Protein AF-0000000079024978 (afdb_homodimer)

Solvent-accessible surface area (backbone atoms only — not comparable to full-atom values): 9622 Å² total; per-residue (Å²): 103,53,47,74,38,75,37,77,70,65,74,47,75,58,95,55,33,37,25,36,59,29,33,30,32,40,51,96,88,35,83,40,75,53,36,60,72,37,74,43,50,30,28,53,68,85,37,69,30,38,32,28,37,68,45,37,36,32,35,66,87,75,73,40,40,36,38,31,32,40,53,44,77,53,68,46,84,59,79,75,61,81,71,68,57,80,115,100,56,45,74,40,74,37,80,70,64,75,46,76,58,95,54,34,38,27,36,57,27,33,30,32,42,50,96,90,35,84,41,75,53,36,60,71,38,74,43,51,30,28,54,68,85,37,70,30,39,33,27,37,68,45,37,37,31,36,65,86,73,72,40,42,37,38,31,30,40,53,43,75,52,68,43,81,58,77,68,78,66,76,77,64,74,122

InterPro domains:
  IPR043151 Bromo adjacent homology (BAH) domain superfamily [G3DSA:2.30.30.490] (9-87)

Radius of gyration: 18.43 Å; Cα contacts (8 Å, |Δi|>4): 394; chains: 2; bounding box: 44×55×57 Å

Organism: Lymnaea stagnalis (NCBI:txid6523)

pLDDT: mean 80.96, std 20.96, range [23.69, 98.06]

Nearest PDB structures (foldseek):
  6if4-assembly1_A  TM=6.376E-01  e=5.238E+00  Trypanosoma brucei brucei TREU927
  7pe3-assembly1_A  TM=2.553E-01  e=1.379E+00  Caenorhabditis elegans
  2cku-assembly1_A  TM=4.179E-01  e=6.148E+00  Homo sapiens
  6if4-assembly1_A  TM=6.372E-01  e=4.424E+00  Trypanosoma brucei brucei TREU927
  2cku-assembly1_A  TM=5.172E-01  e=7.554E+00  Homo sapiens

Structure (mmCIF, N/CA/C/O backbone):
data_AF-0000000079024978-model_v1
#
loop_
_entity.id
_entity.type
_entity.pdbx_description
1 polymer 'Uncharacterized protein'
#
loop_
_atom_site.group_PDB
_atom_site.id
_atom_site.type_symbol
_atom_site.label_atom_id
_atom_site.label_alt_id
_atom_site.label_comp_id
_atom_site.label_asym_id
_atom_site.label_entity_id
_atom_site.label_seq_id
_atom_site.pdbx_PDB_ins_code
_atom_site.Cartn_x
_atom_site.Cartn_y
_atom_site.Cartn_z
_atom_site.occupancy
_atom_site.B_iso_or_equiv
_atom_site.auth_seq_id
_atom_site.auth_comp_id
_atom_site.auth_asym_id
_atom_site.auth_atom_id
_atom_site.pdbx_PDB_model_num
ATOM 1 N N . MET A 1 1 ? -0.586 21.859 -5.547 1 41.94 1 MET A N 1
ATOM 2 C CA . MET A 1 1 ? 0.205 21.016 -4.66 1 41.94 1 MET A CA 1
ATOM 3 C C . MET A 1 1 ? -0.531 19.719 -4.344 1 41.94 1 MET A C 1
ATOM 5 O O . MET A 1 1 ? -1.72 19.734 -4.02 1 41.94 1 MET A O 1
ATOM 9 N N . SER A 1 2 ? -0.032 18.625 -4.98 1 50.03 2 SER A N 1
ATOM 10 C CA . SER A 1 2 ? -0.801 17.391 -4.789 1 50.03 2 SER A CA 1
ATOM 11 C C . SER A 1 2 ? -0.818 16.969 -3.322 1 50.03 2 SER A C 1
ATOM 13 O O . SER A 1 2 ? 0.237 16.781 -2.713 1 50.03 2 SER A O 1
ATOM 15 N N . PHE A 1 3 ? -1.618 17.703 -2.523 1 58.41 3 PHE A N 1
ATOM 16 C CA . PHE A 1 3 ? -1.723 17.578 -1.075 1 58.41 3 PHE A CA 1
ATOM 17 C C . PHE A 1 3 ? -2.35 16.234 -0.701 1 58.41 3 PHE A C 1
ATOM 19 O O . PHE A 1 3 ? -3.369 15.844 -1.271 1 58.41 3 PHE A O 1
ATOM 26 N N . PHE A 1 4 ? -1.487 15.289 -0.384 1 69 4 PHE A N 1
ATOM 27 C CA . PHE A 1 4 ? -2.053 14.125 0.29 1 69 4 PHE A CA 1
ATOM 28 C C . PHE A 1 4 ? -2.113 14.352 1.796 1 69 4 PHE A C 1
ATOM 30 O O . PHE A 1 4 ? -1.13 14.773 2.406 1 69 4 PHE A O 1
ATOM 37 N N . GLN A 1 5 ? -3.305 14.516 2.281 1 78.44 5 GLN A N 1
ATOM 38 C CA . GLN A 1 5 ? -3.459 14.68 3.723 1 78.44 5 GLN A CA 1
ATOM 39 C C . GLN A 1 5 ? -4.449 13.664 4.289 1 78.44 5 GLN A C 1
ATOM 41 O O . GLN A 1 5 ? -5.426 13.312 3.629 1 78.44 5 GLN A O 1
ATOM 46 N N . LEU A 1 6 ? -4.113 13.094 5.477 1 87.38 6 LEU A N 1
ATOM 47 C CA . LEU A 1 6 ? -5.105 12.289 6.18 1 87.38 6 LEU A CA 1
ATOM 48 C C . LEU A 1 6 ? -6.352 13.117 6.496 1 87.38 6 LEU A C 1
ATOM 50 O O . LEU A 1 6 ? -6.246 14.289 6.859 1 87.38 6 LEU A O 1
ATOM 54 N N . GLU A 1 7 ? -7.418 12.359 6.23 1 85.81 7 GLU A N 1
ATOM 55 C CA . GLU A 1 7 ? -8.664 13.117 6.324 1 85.81 7 GLU A CA 1
ATOM 56 C C . GLU A 1 7 ? -9.266 13.031 7.723 1 85.81 7 GLU A C 1
ATOM 58 O O . GLU A 1 7 ? -9.43 11.938 8.266 1 85.81 7 GLU A O 1
ATOM 63 N N . GLY A 1 8 ? -9.539 14.281 8.258 1 86.44 8 GLY A N 1
ATOM 64 C CA . GLY A 1 8 ? -10.273 14.359 9.508 1 86.44 8 GLY A CA 1
ATOM 65 C C . GLY A 1 8 ? -9.445 13.977 10.711 1 86.44 8 GLY A C 1
ATOM 66 O O . GLY A 1 8 ? -8.211 13.961 10.648 1 86.44 8 GLY A O 1
ATOM 67 N N . ALA A 1 9 ? -10.188 13.859 11.906 1 88.56 9 ALA A N 1
ATOM 68 C CA . ALA A 1 9 ? -9.547 13.414 13.141 1 88.56 9 ALA A CA 1
ATOM 69 C C . ALA A 1 9 ? -9.25 11.922 13.094 1 88.56 9 ALA A C 1
ATOM 71 O O . ALA A 1 9 ? -9.961 11.156 12.438 1 88.56 9 ALA A O 1
ATOM 72 N N . PRO A 1 10 ? -8.203 11.594 13.797 1 91.75 10 PRO A N 1
ATOM 73 C CA . PRO A 1 10 ? -7.953 10.156 13.898 1 91.75 10 PRO A CA 1
ATOM 74 C C . PRO A 1 10 ? -9.117 9.391 14.531 1 91.75 10 PRO A C 1
ATOM 76 O O . PRO A 1 10 ? -9.773 9.906 15.438 1 91.75 10 PRO A O 1
ATOM 79 N N . CYS A 1 11 ? -9.328 8.242 13.984 1 93.81 11 CYS A N 1
ATOM 80 C CA . CYS A 1 11 ? -10.414 7.422 14.508 1 93.81 11 CYS A CA 1
ATOM 81 C C . CYS A 1 11 ? -9.93 6.555 15.664 1 93.81 11 CYS A C 1
ATOM 83 O O . CYS A 1 11 ? -10.727 6.16 16.516 1 93.81 11 CYS A O 1
ATOM 85 N N . LEU A 1 12 ? -8.812 6.113 15.648 1 89.75 12 LEU A N 1
ATOM 86 C CA . LEU A 1 12 ? -8.18 5.293 16.672 1 89.75 12 LEU A CA 1
ATOM 87 C C . LEU A 1 12 ? -6.734 5.711 16.891 1 89.75 12 LEU A C 1
ATOM 89 O O . LEU A 1 12 ? -6.055 6.117 15.945 1 89.75 12 LEU A O 1
ATOM 93 N N . GLN A 1 13 ? -6.289 5.742 18.234 1 91.56 13 GLN A N 1
ATOM 94 C CA . GLN A 1 13 ? -4.895 6.012 18.562 1 91.56 13 GLN A CA 1
ATOM 95 C C . GLN A 1 13 ? -4.316 4.902 19.438 1 91.56 13 GLN A C 1
ATOM 97 O O . GLN A 1 13 ? -4.973 4.426 20.359 1 91.56 13 GLN A O 1
ATOM 102 N N . HIS A 1 14 ? -3.184 4.434 19.031 1 93.75 14 HIS A N 1
ATOM 103 C CA . HIS A 1 14 ? -2.416 3.484 19.828 1 93.75 14 HIS A CA 1
ATOM 104 C C . HIS A 1 14 ? -0.967 3.938 19.984 1 93.75 14 HIS A C 1
ATOM 106 O O . HIS A 1 14 ? -0.159 3.758 19.062 1 93.75 14 HIS A O 1
ATOM 112 N N . ILE A 1 15 ? -0.705 4.523 21.203 1 92.69 15 ILE A N 1
ATOM 113 C CA . ILE A 1 15 ? 0.619 5.055 21.516 1 92.69 15 ILE A CA 1
ATOM 114 C C . ILE A 1 15 ? 0.953 6.191 20.547 1 92.69 15 ILE A C 1
ATOM 116 O O . ILE A 1 15 ? 0.351 7.266 20.609 1 92.69 15 ILE A O 1
ATOM 120 N N . ASN A 1 16 ? 1.889 5.766 19.594 1 95.81 16 ASN A N 1
ATOM 121 C CA . ASN A 1 16 ? 2.344 6.816 18.688 1 95.81 16 ASN A CA 1
ATOM 122 C C . ASN A 1 16 ? 1.684 6.699 17.312 1 95.81 16 ASN A C 1
ATOM 124 O O . ASN A 1 16 ? 1.992 7.469 16.406 1 95.81 16 ASN A O 1
ATOM 128 N N . TYR A 1 17 ? 0.756 5.832 17.25 1 96.25 17 TYR A N 1
ATOM 129 C CA . TYR A 1 17 ? 0.118 5.602 15.953 1 96.25 17 TYR A CA 1
ATOM 130 C C . TYR A 1 17 ? -1.292 6.184 15.93 1 96.25 17 TYR A C 1
ATOM 132 O O . TYR A 1 17 ? -2.109 5.879 16.797 1 96.25 17 TYR A O 1
ATOM 140 N N . MET A 1 18 ? -1.552 7.055 14.875 1 96.81 18 MET A N 1
ATOM 141 C CA . MET A 1 18 ? -2.873 7.629 14.633 1 96.81 18 MET A CA 1
ATOM 142 C C . MET A 1 18 ? -3.521 7.008 13.398 1 96.81 18 MET A C 1
ATOM 144 O O . MET A 1 18 ? -2.945 7.027 12.312 1 96.81 18 MET A O 1
ATOM 148 N N . PHE A 1 19 ? -4.766 6.492 13.586 1 97.38 19 PHE A N 1
ATOM 149 C CA . PHE A 1 19 ? -5.441 5.797 12.5 1 97.38 19 PHE A CA 1
ATOM 150 C C . PHE A 1 19 ? -6.562 6.652 11.922 1 97.38 19 PHE A C 1
ATOM 152 O O . PHE A 1 19 ? -7.293 7.309 12.664 1 97.38 19 PHE A O 1
ATOM 159 N N . TYR A 1 20 ? -6.625 6.648 10.625 1 96.5 20 TYR A N 1
ATOM 160 C CA . TYR A 1 20 ? -7.562 7.516 9.914 1 96.5 20 TYR A CA 1
ATOM 161 C C . TYR A 1 20 ? -8.461 6.703 8.992 1 96.5 20 TYR A C 1
ATOM 163 O O . TYR A 1 20 ? -8.133 5.57 8.633 1 96.5 20 TYR A O 1
ATOM 171 N N . LYS A 1 21 ? -9.539 7.352 8.586 1 96.06 21 LYS A N 1
ATOM 172 C CA . LYS A 1 21 ? -10.523 6.637 7.777 1 96.06 21 LYS A CA 1
ATOM 173 C C . LYS A 1 21 ? -10.344 6.953 6.297 1 96.06 21 LYS A C 1
ATOM 175 O O . LYS A 1 21 ? -10.891 6.258 5.438 1 96.06 21 LYS A O 1
ATOM 180 N N . ALA A 1 22 ? -9.562 8 6.008 1 95.12 22 ALA A N 1
ATOM 181 C CA . ALA A 1 22 ? -9.43 8.406 4.609 1 95.12 22 ALA A CA 1
ATOM 182 C C . ALA A 1 22 ? -8.266 9.383 4.43 1 95.12 22 ALA A C 1
ATOM 184 O O . ALA A 1 22 ? -7.715 9.883 5.406 1 95.12 22 ALA A O 1
ATOM 185 N N . PHE A 1 23 ? -7.812 9.492 3.211 1 89.44 23 PHE A N 1
ATOM 186 C CA . PHE A 1 23 ? -6.875 10.57 2.914 1 89.44 23 PHE A CA 1
ATOM 187 C C . PHE A 1 23 ? -7.375 11.422 1.749 1 89.44 23 PHE A C 1
ATOM 189 O O . PHE A 1 23 ? -8.055 10.914 0.856 1 89.44 23 PHE A O 1
ATOM 196 N N . LYS A 1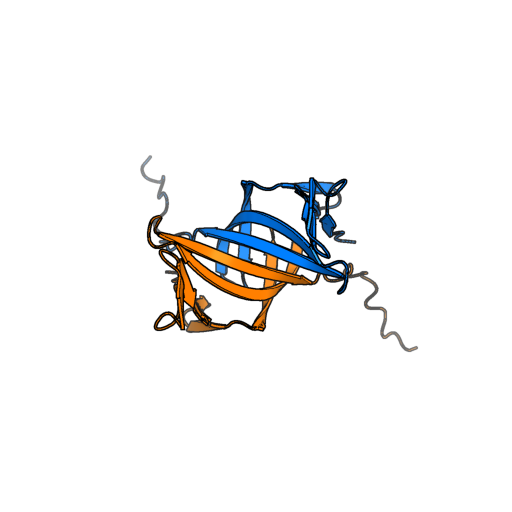 24 ? -7.074 12.617 1.906 1 87.69 24 LYS A N 1
ATOM 197 C CA . LYS A 1 24 ? -7.422 13.609 0.899 1 87.69 24 LYS A CA 1
ATOM 198 C C . LYS A 1 24 ? -6.27 13.836 -0.076 1 87.69 24 LYS A C 1
ATOM 200 O O . LYS A 1 24 ? -5.109 13.883 0.33 1 87.69 24 LYS A O 1
ATOM 205 N N . TYR A 1 25 ? -6.617 13.859 -1.334 1 82.38 25 TYR A N 1
ATOM 206 C CA . TYR A 1 25 ? -5.598 14.148 -2.336 1 82.38 25 TYR A CA 1
ATOM 207 C C . TYR A 1 25 ? -6.148 15.062 -3.424 1 82.38 25 TYR A C 1
ATOM 209 O O . TYR A 1 25 ? -7.367 15.195 -3.576 1 82.38 25 TYR A O 1
ATOM 217 N N . LYS A 1 26 ? -5.234 15.703 -4.047 1 78.62 26 LYS A N 1
ATOM 218 C CA . LYS A 1 26 ? -5.637 16.578 -5.141 1 78.62 26 LYS A CA 1
ATOM 219 C C . LYS A 1 26 ? -5.461 15.891 -6.492 1 78.62 26 LYS A C 1
ATOM 221 O O . LYS A 1 26 ? -4.406 15.32 -6.77 1 78.62 26 LYS A O 1
ATOM 226 N N . SER A 1 27 ? -6.473 15.773 -7.18 1 76.56 27 SER A N 1
ATOM 227 C CA . SER A 1 27 ? -6.457 15.273 -8.555 1 76.56 27 SER A CA 1
ATOM 228 C C . SER A 1 27 ? -7.145 16.25 -9.5 1 76.56 27 SER A C 1
ATOM 230 O O . SER A 1 27 ? -8.32 16.562 -9.328 1 76.56 27 SER A O 1
ATOM 232 N N . ASN A 1 28 ? -6.375 16.75 -10.516 1 79.5 28 ASN A N 1
ATOM 233 C CA . ASN A 1 28 ? -6.902 17.719 -11.469 1 79.5 28 ASN A CA 1
ATOM 234 C C . ASN A 1 28 ? -7.523 18.906 -10.766 1 79.5 28 ASN A C 1
ATOM 236 O O . ASN A 1 28 ? -8.641 19.328 -11.094 1 79.5 28 ASN A O 1
ATOM 240 N N . GLU A 1 29 ? 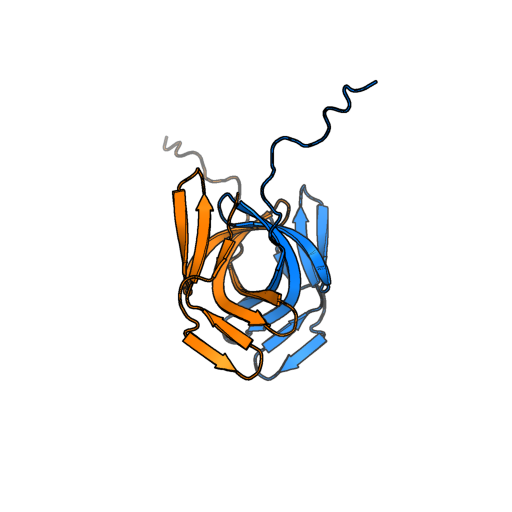-7.059 19.375 -9.719 1 79.44 29 GLU A N 1
ATOM 241 C CA . GLU A 1 29 ? -7.441 20.578 -8.984 1 79.44 29 GLU A CA 1
ATOM 242 C C . GLU A 1 29 ? -8.648 20.312 -8.094 1 79.44 29 GLU A C 1
ATOM 244 O O . GLU A 1 29 ? -9.227 21.25 -7.535 1 79.44 29 GLU A O 1
ATOM 249 N N . LEU A 1 30 ? -9.062 19.125 -8.148 1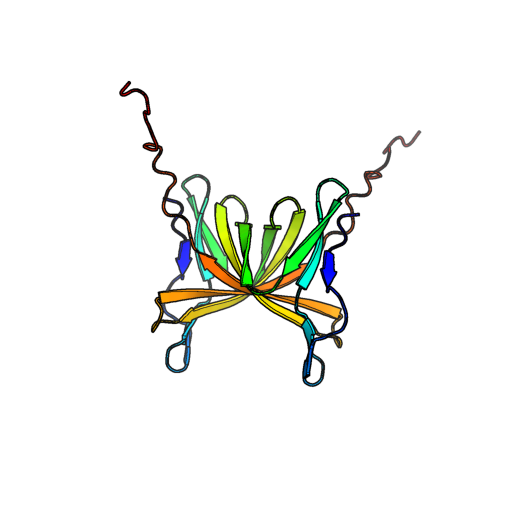 83.62 30 LEU A N 1
ATOM 250 C CA . LEU A 1 30 ? -10.18 18.781 -7.27 1 83.62 30 LEU A CA 1
ATOM 251 C C . LEU A 1 30 ? -9.688 18 -6.051 1 83.62 30 LEU A C 1
ATOM 253 O O . LEU A 1 30 ? -8.766 17.188 -6.156 1 83.62 30 LEU A O 1
ATOM 257 N N . ASN A 1 31 ? -10.32 18.297 -4.984 1 84.19 31 ASN A N 1
ATOM 258 C CA . ASN A 1 31 ? -10.07 17.531 -3.768 1 84.19 31 ASN A CA 1
ATOM 259 C C . ASN A 1 31 ? -10.852 16.219 -3.758 1 84.19 31 ASN A C 1
ATOM 261 O O . ASN A 1 31 ? -12.078 16.234 -3.896 1 84.19 31 ASN A O 1
ATOM 265 N N . LYS A 1 32 ? -10.086 15.219 -3.74 1 85.5 32 LYS A N 1
ATOM 266 C CA . LYS A 1 32 ? -10.695 13.898 -3.701 1 85.5 32 LYS A CA 1
ATOM 267 C C . LYS A 1 32 ? -10.32 13.156 -2.42 1 85.5 32 LYS A C 1
ATOM 269 O O . LYS A 1 32 ? -9.383 13.547 -1.725 1 85.5 32 LYS A O 1
ATOM 274 N N . ILE A 1 33 ? -11.188 12.141 -2.168 1 91.19 33 ILE A N 1
ATOM 275 C CA . ILE A 1 33 ? -10.977 11.367 -0.951 1 91.19 33 ILE A CA 1
ATOM 276 C C . ILE A 1 33 ? -10.82 9.891 -1.301 1 91.19 33 ILE A C 1
ATOM 278 O O . ILE A 1 33 ? -11.562 9.359 -2.137 1 91.19 33 ILE A O 1
ATOM 282 N N . LEU A 1 34 ? -9.898 9.273 -0.815 1 92.5 34 LEU A N 1
ATOM 283 C CA . LEU A 1 34 ? -9.75 7.816 -0.841 1 92.5 34 LEU A CA 1
ATOM 284 C C . LEU A 1 34 ? -9.891 7.234 0.56 1 92.5 34 LEU A C 1
ATOM 286 O O . LEU A 1 34 ? -9.023 7.441 1.412 1 92.5 34 LEU A O 1
ATOM 290 N N . ALA A 1 35 ? -10.977 6.504 0.782 1 95.81 35 ALA A N 1
ATOM 291 C CA . ALA A 1 35 ? -11.32 6.016 2.115 1 95.81 35 ALA A CA 1
ATOM 292 C C . ALA A 1 35 ? -10.961 4.543 2.271 1 95.81 35 ALA A C 1
ATOM 294 O O . ALA A 1 35 ? -10.781 3.832 1.278 1 95.81 35 ALA A O 1
ATOM 295 N N . LEU A 1 36 ? -10.898 4.133 3.559 1 96.5 36 LEU A N 1
ATOM 296 C CA . LEU A 1 36 ? -10.773 2.705 3.834 1 96.5 36 LEU A CA 1
ATOM 297 C C . LEU A 1 36 ? -11.828 1.914 3.068 1 96.5 36 LEU A C 1
ATOM 299 O O . LEU A 1 36 ? -12.984 2.34 2.973 1 96.5 36 LEU A O 1
ATOM 303 N N . GLY A 1 37 ? -11.414 0.846 2.488 1 97.06 37 GLY A N 1
ATOM 304 C CA . GLY A 1 37 ? -12.352 0 1.767 1 97.06 37 GLY A CA 1
ATOM 305 C C . GLY A 1 37 ? -12.508 0.397 0.312 1 97.06 37 GLY A C 1
ATOM 306 O O . GLY A 1 37 ? -13.102 -0.344 -0.477 1 97.06 37 GLY A O 1
ATOM 307 N N . ASP A 1 38 ? -11.984 1.617 0.003 1 95.88 38 ASP A N 1
ATOM 308 C CA . ASP A 1 38 ? -12.062 2.043 -1.392 1 95.88 38 ASP A CA 1
ATOM 309 C C . ASP A 1 38 ? -11.055 1.281 -2.254 1 95.88 38 ASP A C 1
ATOM 311 O O . ASP A 1 38 ? -9.922 1.035 -1.828 1 95.88 38 ASP A O 1
ATOM 315 N N . PHE A 1 39 ? -11.531 0.956 -3.512 1 94.5 39 PHE A N 1
ATOM 316 C CA . PHE A 1 39 ? -10.672 0.38 -4.539 1 94.5 39 PHE A CA 1
ATOM 317 C C . PHE A 1 39 ? -10.117 1.466 -5.453 1 94.5 39 PHE A C 1
ATOM 319 O O . PHE A 1 39 ? -10.82 2.422 -5.785 1 94.5 39 PHE A O 1
ATOM 326 N N . PHE A 1 40 ? -8.922 1.337 -5.789 1 91.56 40 PHE A N 1
ATOM 327 C CA . PHE A 1 40 ? -8.297 2.326 -6.656 1 91.56 40 PHE A CA 1
ATOM 328 C C . PHE A 1 40 ? -7.234 1.683 -7.539 1 91.56 40 PHE A C 1
ATOM 330 O O . PHE A 1 40 ? -6.711 0.615 -7.207 1 91.56 40 PHE A O 1
ATOM 337 N N . PHE A 1 41 ? -6.984 2.318 -8.695 1 88.75 41 PHE A N 1
ATOM 338 C CA . PHE A 1 41 ? -5.902 1.845 -9.547 1 88.75 41 PHE A CA 1
ATOM 339 C C . PHE A 1 41 ? -4.547 2.229 -8.977 1 88.75 41 PHE A C 1
ATOM 341 O O . PHE A 1 41 ? -4.332 3.379 -8.586 1 88.75 41 PHE A O 1
ATOM 348 N N . LEU A 1 42 ? -3.787 1.281 -8.883 1 88.12 42 LEU A N 1
ATOM 349 C CA . LEU A 1 42 ? -2.422 1.445 -8.391 1 88.12 42 LEU A CA 1
ATOM 350 C C . LEU A 1 42 ? -1.409 1.068 -9.469 1 88.12 42 LEU A C 1
ATOM 352 O O . LEU A 1 42 ? -1.471 -0.028 -10.023 1 88.12 42 LEU A O 1
ATOM 356 N N . LYS A 1 43 ? -0.686 2.068 -9.875 1 84.56 43 LYS A N 1
ATOM 357 C CA . LYS A 1 43 ? 0.431 1.751 -10.758 1 84.56 43 LYS A CA 1
ATOM 358 C C . LYS A 1 43 ? 1.744 1.685 -9.984 1 84.56 43 LYS A C 1
ATOM 360 O O . LYS A 1 43 ? 2.156 2.666 -9.359 1 84.56 43 LYS A O 1
ATOM 365 N N . ILE A 1 44 ? 2.23 0.531 -9.883 1 84.69 44 ILE A N 1
ATOM 366 C CA . ILE A 1 44 ? 3.518 0.282 -9.25 1 84.69 44 ILE A CA 1
ATOM 367 C C . ILE A 1 44 ? 4.605 0.16 -10.312 1 84.69 44 ILE A C 1
ATOM 369 O O . ILE A 1 44 ? 4.652 -0.828 -11.055 1 84.69 44 ILE A O 1
ATOM 373 N N . LEU A 1 45 ? 5.332 1.199 -10.359 1 80.56 45 LEU A N 1
ATOM 374 C CA . LEU A 1 45 ? 6.27 1.306 -11.469 1 80.56 45 LEU A CA 1
ATOM 375 C C . LEU A 1 45 ? 5.535 1.289 -12.805 1 80.56 45 LEU A C 1
ATOM 377 O O . LEU A 1 45 ? 4.781 2.215 -13.117 1 80.56 45 LEU A O 1
ATOM 381 N N . GLN A 1 46 ? 5.543 0.24 -13.562 1 78.25 46 GLN A N 1
ATOM 382 C CA . GLN A 1 46 ? 4.918 0.212 -14.883 1 78.25 46 GLN A CA 1
ATOM 383 C C . GLN A 1 46 ? 3.746 -0.764 -14.914 1 78.25 46 GLN A C 1
ATOM 385 O O . GLN A 1 46 ? 3.08 -0.907 -15.945 1 78.25 46 GLN A O 1
ATOM 390 N N . GLU A 1 47 ? 3.498 -1.342 -13.836 1 80.94 47 GLU A N 1
ATOM 391 C CA . GLU A 1 47 ? 2.426 -2.328 -13.75 1 80.94 47 GLU A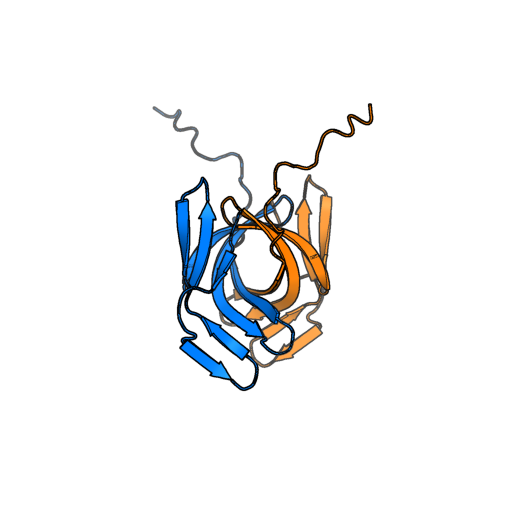 CA 1
ATOM 392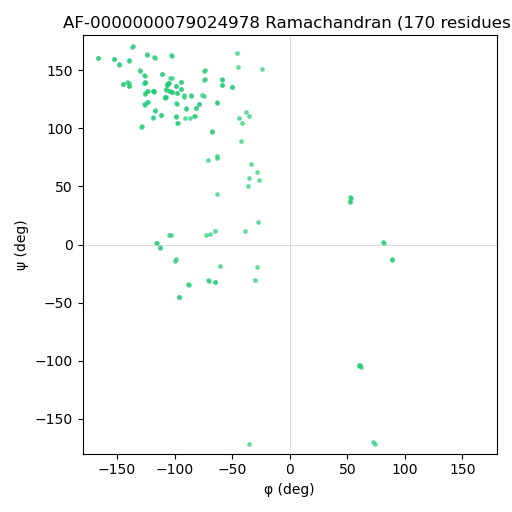 C C . GLU A 1 47 ? 1.217 -1.77 -13.008 1 80.94 47 GLU A C 1
ATOM 394 O O . GLU A 1 47 ? 1.371 -1.059 -12.008 1 80.94 47 GLU A O 1
ATOM 399 N N . ILE A 1 48 ? 0.096 -2.135 -13.609 1 83.06 48 ILE A N 1
ATOM 400 C CA . ILE A 1 48 ? -1.126 -1.629 -13 1 83.06 48 ILE A CA 1
ATOM 401 C C . ILE A 1 48 ? -1.818 -2.75 -12.227 1 83.06 48 ILE A C 1
ATOM 403 O O . ILE A 1 48 ? -1.901 -3.883 -12.711 1 83.06 48 ILE A O 1
ATOM 407 N N . CYS A 1 49 ? -2.215 -2.447 -10.969 1 88.12 49 CYS A N 1
ATOM 408 C CA . CYS A 1 49 ? -3.084 -3.338 -10.203 1 88.12 49 CYS A CA 1
ATOM 409 C C . CYS A 1 49 ? -4.18 -2.553 -9.5 1 88.12 49 CYS A C 1
ATOM 411 O O . CYS A 1 49 ? -4.223 -1.324 -9.578 1 88.12 49 CYS A O 1
ATOM 413 N N . ILE A 1 50 ? -5.094 -3.332 -8.969 1 92.25 50 ILE A N 1
ATOM 414 C CA . ILE A 1 50 ? -6.109 -2.705 -8.133 1 92.25 50 ILE A CA 1
ATOM 415 C C . ILE A 1 50 ? -5.719 -2.844 -6.66 1 92.25 50 ILE A C 1
ATOM 417 O O . ILE A 1 50 ? -5.336 -3.928 -6.211 1 92.25 50 ILE A O 1
ATOM 421 N N . GLY A 1 51 ? -5.758 -1.775 -5.949 1 94.19 51 GLY A N 1
ATOM 422 C CA . GLY A 1 51 ? -5.543 -1.763 -4.512 1 94.19 51 GLY A CA 1
ATOM 423 C C . GLY A 1 51 ? -6.797 -1.429 -3.725 1 94.19 51 GLY A C 1
ATOM 424 O O . GLY A 1 51 ? -7.656 -0.688 -4.203 1 94.19 51 GLY A O 1
ATOM 425 N N . GLU A 1 52 ? -6.871 -2.023 -2.609 1 97 52 GLU A N 1
ATOM 426 C CA . GLU A 1 52 ? -7.859 -1.657 -1.601 1 97 52 GLU A CA 1
ATOM 427 C C . GLU A 1 52 ? -7.188 -1.177 -0.318 1 97 52 GLU A C 1
ATOM 429 O O . GLU A 1 52 ? -6.328 -1.867 0.236 1 97 52 GLU A O 1
ATOM 434 N N . ILE A 1 53 ? -7.668 -0.01 0.209 1 97.31 53 ILE A N 1
ATOM 435 C CA . ILE A 1 53 ? -7.062 0.489 1.44 1 97.31 53 ILE A CA 1
ATOM 436 C C . ILE A 1 53 ? -7.621 -0.28 2.637 1 97.31 53 ILE A C 1
ATOM 438 O O . ILE A 1 53 ? -8.828 -0.266 2.883 1 97.31 53 ILE A O 1
ATOM 442 N N . GLU A 1 54 ? -6.715 -0.912 3.35 1 97.75 54 GLU A N 1
ATOM 443 C CA . GLU A 1 54 ? -7.125 -1.645 4.543 1 97.75 54 GLU A CA 1
ATOM 444 C C . GLU A 1 54 ? -6.93 -0.803 5.801 1 97.75 54 GLU A C 1
ATOM 446 O O . GLU A 1 54 ? -7.75 -0.855 6.723 1 97.75 54 GLU A O 1
ATOM 451 N N . LEU A 1 55 ? -5.867 -0.164 5.941 1 97.62 55 LEU A N 1
ATOM 452 C CA . LEU A 1 55 ? -5.523 0.678 7.082 1 97.62 55 LEU A CA 1
ATOM 453 C C . LEU A 1 55 ? -4.707 1.887 6.637 1 97.62 55 LEU A C 1
ATOM 455 O O . LEU A 1 55 ? -3.84 1.771 5.766 1 97.62 55 LEU A O 1
ATOM 459 N N . LEU A 1 56 ? -5.02 3.006 7.184 1 96.69 56 LEU A N 1
ATOM 460 C CA . LEU A 1 56 ? -4.273 4.25 7.023 1 96.69 56 LEU A CA 1
ATOM 461 C C . LEU A 1 56 ? -3.844 4.805 8.383 1 96.69 56 LEU A C 1
ATOM 463 O O . LEU A 1 56 ? -4.68 5.027 9.258 1 96.69 56 LEU A O 1
ATOM 467 N N . TRP A 1 57 ? -2.502 5 8.555 1 96.38 57 TRP A N 1
ATOM 468 C CA . TRP A 1 57 ? -2.104 5.539 9.852 1 96.38 57 TRP A CA 1
ATOM 469 C C . TRP A 1 57 ? -0.799 6.32 9.734 1 96.38 57 TRP A C 1
ATOM 471 O O . TRP A 1 57 ? -0.091 6.215 8.734 1 96.38 57 TRP A O 1
ATOM 481 N N . GLU A 1 58 ? -0.615 7.156 10.727 1 95.75 58 GLU A N 1
ATOM 482 C CA . GLU A 1 58 ? 0.599 7.957 10.859 1 95.75 58 GLU A CA 1
ATOM 483 C C . GLU A 1 58 ? 1.35 7.602 12.141 1 95.75 58 GLU A C 1
ATOM 485 O O . GLU A 1 58 ? 0.735 7.383 13.188 1 95.75 58 GLU A O 1
ATOM 490 N N . ASP A 1 59 ? 2.598 7.395 12.008 1 96.12 59 ASP A N 1
ATOM 491 C CA . ASP A 1 59 ? 3.453 7.387 13.188 1 96.12 59 ASP A CA 1
ATOM 492 C C . ASP A 1 59 ? 3.852 8.805 13.586 1 96.12 59 ASP A C 1
ATOM 494 O O . ASP A 1 59 ? 4.695 9.422 12.93 1 96.12 59 ASP A O 1
ATOM 498 N N . LYS A 1 60 ? 3.373 9.289 14.656 1 93.06 60 LYS A N 1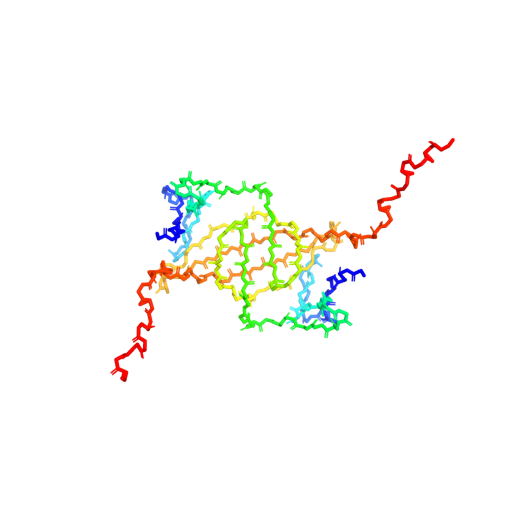
ATOM 499 C CA . LYS A 1 60 ? 3.574 10.672 15.062 1 93.06 60 LYS A CA 1
ATOM 500 C C . LYS A 1 60 ? 5.02 10.922 15.477 1 93.06 60 LYS A C 1
ATOM 502 O O . LYS A 1 60 ? 5.535 12.031 15.328 1 93.06 60 LYS A O 1
ATOM 507 N N . ALA A 1 61 ? 5.629 9.875 16.016 1 95.12 61 ALA A N 1
ATOM 508 C CA . ALA A 1 61 ? 7.016 10.023 16.453 1 95.12 61 ALA A CA 1
ATOM 509 C C . ALA A 1 61 ? 7.941 10.297 15.281 1 95.12 61 ALA A C 1
ATOM 511 O O . ALA A 1 61 ? 8.922 11.031 15.406 1 95.12 61 ALA A O 1
ATOM 512 N N . SER A 1 62 ? 7.672 9.773 14.094 1 94.06 62 SER A N 1
ATOM 513 C CA . SER A 1 62 ? 8.539 9.906 12.922 1 94.06 62 SER A CA 1
ATOM 514 C C . SER A 1 62 ? 7.879 10.75 11.836 1 94.06 62 SER A C 1
ATOM 516 O O . SER A 1 62 ? 8.492 11.023 10.805 1 94.06 62 SER A O 1
ATOM 518 N N . ASN A 1 63 ? 6.723 11.172 12.016 1 91.12 63 ASN A N 1
ATOM 519 C CA . ASN A 1 63 ? 5.934 11.898 11.016 1 91.12 63 ASN A CA 1
ATOM 520 C C . ASN A 1 63 ? 5.859 11.133 9.703 1 91.12 63 ASN A C 1
ATOM 522 O O . ASN A 1 63 ? 6.031 11.711 8.633 1 91.12 63 ASN A O 1
ATOM 526 N N . GLN A 1 64 ? 5.707 9.781 9.852 1 93.62 64 GLN A N 1
ATOM 527 C CA . GLN A 1 64 ? 5.637 8.93 8.68 1 93.62 64 GLN A CA 1
ATOM 528 C C . GLN A 1 64 ? 4.207 8.453 8.422 1 93.62 64 GLN A C 1
ATOM 530 O O . GLN A 1 64 ? 3.494 8.094 9.359 1 93.62 64 GLN A O 1
ATOM 535 N N . LEU A 1 65 ? 3.854 8.461 7.082 1 94.19 65 LEU A N 1
ATOM 536 C CA . LEU A 1 65 ? 2.537 7.992 6.668 1 94.19 65 LEU A CA 1
ATOM 537 C C . LEU A 1 65 ? 2.607 6.559 6.16 1 94.19 65 LEU A C 1
ATOM 539 O O . LEU A 1 65 ? 3.529 6.199 5.426 1 94.19 65 LEU A O 1
ATOM 543 N N . PHE A 1 66 ? 1.618 5.797 6.602 1 96.25 66 PHE A N 1
ATOM 544 C CA . PHE A 1 66 ? 1.594 4.379 6.25 1 96.25 66 PHE A CA 1
ATOM 545 C C . PHE A 1 66 ? 0.227 3.982 5.703 1 96.25 66 PHE A C 1
ATOM 547 O O . PHE A 1 66 ? -0.791 4.57 6.074 1 96.25 66 PHE A O 1
ATOM 554 N N . ALA A 1 67 ? 0.322 2.994 4.816 1 97.25 67 ALA A N 1
ATOM 555 C CA . ALA A 1 67 ? -0.904 2.365 4.336 1 97.25 67 ALA A CA 1
ATOM 556 C C . ALA A 1 67 ? -0.731 0.854 4.207 1 97.25 67 ALA A C 1
ATOM 558 O O . ALA A 1 67 ? 0.326 0.377 3.787 1 97.25 67 ALA A O 1
ATOM 559 N N . SER A 1 68 ? -1.716 0.166 4.641 1 98 68 SER A N 1
ATOM 560 C CA . SER A 1 68 ? -1.854 -1.253 4.328 1 98 68 SER A CA 1
ATOM 561 C C . SER A 1 68 ? -2.889 -1.481 3.232 1 98 68 SER A C 1
ATOM 563 O O . SER A 1 68 ? -4.012 -0.983 3.318 1 98 68 SER A O 1
ATOM 565 N N . LEU A 1 69 ? -2.453 -2.275 2.277 1 97.56 69 LEU A N 1
ATOM 566 C CA . LEU A 1 69 ? -3.295 -2.457 1.1 1 97.56 69 LEU A CA 1
ATOM 567 C C . LEU A 1 69 ? -3.539 -3.938 0.829 1 97.56 69 LEU A C 1
ATOM 569 O O . LEU A 1 69 ? -2.646 -4.766 1.028 1 97.56 69 LEU A O 1
ATOM 573 N N . ARG A 1 70 ? -4.742 -4.273 0.461 1 96.69 70 ARG A N 1
ATOM 574 C CA . ARG A 1 70 ? -5.012 -5.516 -0.256 1 96.69 70 ARG A CA 1
ATOM 575 C C . ARG A 1 70 ? -4.816 -5.336 -1.758 1 96.69 70 ARG A C 1
ATOM 577 O O . ARG A 1 70 ? -5.336 -4.383 -2.346 1 96.69 70 ARG A O 1
ATOM 584 N N . LEU A 1 71 ? -4.027 -6.203 -2.33 1 94 71 LEU A N 1
ATOM 585 C CA . LEU A 1 71 ? -3.684 -6.035 -3.738 1 94 71 LEU A CA 1
ATOM 586 C C . LEU A 1 71 ? -4.395 -7.074 -4.598 1 94 71 LEU A C 1
ATOM 588 O O . LEU A 1 71 ? -4.449 -8.25 -4.234 1 94 71 LEU A O 1
ATOM 592 N N . TYR A 1 72 ? -4.961 -6.57 -5.684 1 91.56 72 TYR A N 1
ATOM 593 C CA . TYR A 1 72 ? -5.621 -7.402 -6.684 1 91.56 72 TYR A CA 1
ATOM 594 C C . TYR A 1 72 ? -4.941 -7.266 -8.039 1 91.56 72 TYR A C 1
ATOM 596 O O . TYR A 1 72 ? -5.102 -6.25 -8.719 1 91.56 72 TYR A O 1
ATOM 604 N N . PHE A 1 73 ? -4.285 -8.281 -8.406 1 82.75 73 PHE A N 1
ATOM 605 C CA . PHE A 1 73 ? -3.553 -8.195 -9.664 1 82.75 73 PHE A CA 1
ATOM 606 C C . PHE A 1 73 ? -4.422 -8.656 -10.828 1 82.75 73 PHE A C 1
ATOM 608 O O . PHE A 1 73 ? -5.156 -9.641 -10.711 1 82.75 73 PHE A O 1
ATOM 615 N N . ARG A 1 74 ? -4.645 -7.617 -11.727 1 68.69 74 ARG A N 1
ATOM 616 C CA . ARG A 1 74 ? -5.391 -7.953 -12.938 1 68.69 74 ARG A CA 1
ATOM 617 C C . ARG A 1 74 ? -4.629 -8.969 -13.781 1 68.69 74 ARG A C 1
ATOM 619 O O . ARG A 1 74 ? -3.422 -8.828 -13.992 1 68.69 74 ARG A O 1
ATOM 626 N N . PRO A 1 75 ? -5.438 -10.055 -13.961 1 55.88 75 PRO A N 1
ATOM 627 C CA . PRO A 1 75 ? -4.766 -10.945 -14.906 1 55.88 75 PRO A CA 1
ATOM 628 C C . PRO A 1 75 ? -4.207 -10.211 -16.125 1 55.88 75 PRO A C 1
ATOM 630 O O . PRO A 1 75 ? -4.598 -9.07 -16.391 1 55.88 75 PRO A O 1
ATOM 633 N N . GLU A 1 76 ? -3.34 -10.719 -16.938 1 50.28 76 GLU A N 1
ATOM 634 C CA . GLU A 1 76 ? -2.855 -10.18 -18.203 1 50.28 76 GLU A CA 1
ATOM 635 C C . GLU A 1 76 ? -3.986 -9.508 -18.984 1 50.28 76 GLU A C 1
ATOM 637 O O . GLU A 1 76 ? -5.125 -9.977 -18.953 1 50.28 76 GLU A O 1
ATOM 642 N N . GLN A 1 77 ? -4.039 -8.109 -19.266 1 44.44 77 GLN A N 1
ATOM 643 C CA . GLN A 1 77 ? -4.52 -7.641 -20.547 1 44.44 77 GLN A CA 1
ATOM 644 C C . GLN A 1 77 ? -4.293 -8.688 -21.641 1 44.44 77 GLN A C 1
ATOM 646 O O . GLN A 1 77 ? -3.18 -8.844 -22.141 1 44.44 77 GLN A O 1
ATOM 651 N N . THR A 1 78 ? -4.699 -9.938 -21.656 1 39.62 78 THR A N 1
ATOM 652 C CA . THR A 1 78 ? -4.828 -10.547 -22.984 1 39.62 78 THR A CA 1
ATOM 653 C C . THR A 1 78 ? -5.508 -9.586 -23.953 1 39.62 78 THR A C 1
ATOM 655 O O . THR A 1 78 ? -6.422 -8.852 -23.578 1 39.62 78 THR A O 1
ATOM 658 N N . PRO A 1 79 ? -4.762 -9.031 -24.922 1 37.09 79 PRO A N 1
ATOM 659 C CA . PRO A 1 79 ? -5.375 -8.305 -26.047 1 37.09 79 PRO A CA 1
ATOM 660 C C . PRO A 1 79 ? -6.762 -8.836 -26.406 1 37.09 79 PRO A C 1
ATOM 662 O O . PRO A 1 79 ? -7.453 -8.242 -27.234 1 37.09 79 PRO A O 1
ATOM 665 N N . ASP A 1 80 ? -6.977 -10.102 -26.188 1 36.5 80 ASP A N 1
ATOM 666 C CA . ASP A 1 80 ? -8.234 -10.445 -26.844 1 36.5 80 ASP A CA 1
ATOM 667 C C . ASP A 1 80 ? -9.406 -9.703 -26.203 1 36.5 80 ASP A C 1
ATOM 669 O O . ASP A 1 80 ? -10.289 -10.328 -25.609 1 36.5 80 ASP A O 1
ATOM 673 N N . GLY A 1 81 ? -9.375 -8.805 -25.422 1 34.91 81 GLY A N 1
ATOM 674 C CA . GLY A 1 81 ? -10.703 -8.234 -25.25 1 34.91 81 GLY A CA 1
ATOM 675 C C . GLY A 1 81 ? -11.516 -8.227 -26.531 1 34.91 81 GLY A C 1
ATOM 676 O O . GLY A 1 81 ? -10.984 -8.477 -27.609 1 34.91 81 GLY A O 1
ATOM 677 N N . ARG A 1 82 ? -12.82 -7.598 -26.797 1 36.41 82 ARG A N 1
ATOM 678 C CA . ARG A 1 82 ? -14.07 -7.578 -27.547 1 36.41 82 ARG A CA 1
ATOM 679 C C . ARG A 1 82 ? -13.828 -7.16 -29 1 36.41 82 ARG A C 1
ATOM 681 O O . ARG A 1 82 ? -13.383 -6.043 -29.25 1 36.41 82 ARG A O 1
ATOM 688 N N . SER A 1 83 ? -13.258 -7.898 -29.906 1 34.53 83 SER A N 1
ATOM 689 C CA . SER A 1 83 ? -13.867 -7.801 -31.219 1 34.53 83 SER A CA 1
ATOM 690 C C . SER A 1 83 ? -15.383 -7.645 -31.125 1 34.53 83 SER A C 1
ATOM 692 O O . SER A 1 83 ? -16.094 -8.594 -30.781 1 34.53 83 SER A O 1
ATOM 694 N N . ASP A 1 84 ? -15.891 -6.742 -30.344 1 32.53 84 ASP A N 1
ATOM 695 C CA . ASP A 1 84 ? -17.266 -6.438 -30.734 1 32.53 84 ASP A CA 1
ATOM 696 C C . ASP A 1 84 ? -17.422 -6.414 -32.25 1 32.53 84 ASP A C 1
ATOM 698 O O . ASP A 1 84 ? -18.391 -5.859 -32.781 1 32.53 84 ASP A O 1
ATOM 702 N N . ASP A 1 85 ? -16.422 -6.883 -33.094 1 30.5 85 ASP A N 1
ATOM 703 C CA . ASP A 1 85 ? -16.922 -6.836 -34.469 1 30.5 85 ASP A CA 1
ATOM 704 C C . ASP A 1 85 ? -18.156 -7.707 -34.625 1 30.5 85 ASP A C 1
ATOM 706 O O . ASP A 1 85 ? -18.656 -7.879 -35.75 1 30.5 85 ASP A O 1
ATOM 710 N N . SER A 1 86 ? -18.438 -8.656 -33.719 1 32.06 86 SER A N 1
ATOM 711 C CA . SER A 1 86 ? -19.234 -9.555 -34.531 1 32.06 86 SER A CA 1
ATOM 712 C C . SER A 1 86 ? -20.578 -8.914 -34.875 1 32.06 86 SER A C 1
ATOM 714 O O . SER A 1 86 ? -21.438 -9.555 -35.5 1 32.06 86 SER A O 1
ATOM 716 N N . GLY A 1 87 ? -20.969 -7.504 -34.625 1 24.78 87 GLY A N 1
ATOM 717 C CA . GLY A 1 87 ? -22.125 -7.285 -35.469 1 24.78 87 GLY A CA 1
ATOM 718 C C . GLY A 1 87 ? -21.781 -7.145 -36.938 1 24.78 87 GLY A C 1
ATOM 719 O O . GLY A 1 87 ? -20.609 -6.898 -37.281 1 24.78 87 GLY A O 1
ATOM 720 N N . MET B 1 1 ? 1.776 -11.484 -19.359 1 42.34 1 MET B N 1
ATOM 721 C CA . MET B 1 1 ? 0.958 -11.57 -18.156 1 42.34 1 MET B CA 1
ATOM 722 C C . MET B 1 1 ? 1.666 -10.914 -16.969 1 42.34 1 MET B C 1
ATOM 724 O O . MET B 1 1 ? 2.848 -11.172 -16.734 1 42.34 1 MET B O 1
ATOM 728 N N . SER B 1 2 ? 1.124 -9.688 -16.625 1 50.56 2 SER B N 1
ATOM 729 C CA . SER B 1 2 ? 1.877 -8.984 -15.594 1 50.56 2 SER B CA 1
ATOM 730 C C . SER B 1 2 ? 1.874 -9.766 -14.281 1 50.56 2 SER B C 1
ATOM 732 O O . SER B 1 2 ? 0.811 -10.109 -13.766 1 50.56 2 SER B O 1
ATOM 734 N N . PHE B 1 3 ? 2.697 -10.82 -14.273 1 58.19 3 PHE B N 1
ATOM 735 C CA . PHE B 1 3 ? 2.783 -11.773 -13.18 1 58.19 3 PHE B CA 1
ATOM 736 C C . PHE B 1 3 ? 3.359 -11.117 -11.93 1 58.19 3 PHE B C 1
ATOM 738 O O . PHE B 1 3 ? 4.383 -10.438 -11.992 1 58.19 3 PHE B O 1
ATOM 745 N N . PHE B 1 4 ? 2.469 -10.719 -11.047 1 70.25 4 PHE B N 1
ATOM 746 C CA . PHE B 1 4 ? 2.977 -10.383 -9.727 1 70.25 4 PHE B CA 1
ATOM 747 C C . PHE B 1 4 ? 2.963 -11.602 -8.812 1 70.25 4 PHE B C 1
ATOM 749 O O . PHE B 1 4 ? 1.956 -12.312 -8.727 1 70.25 4 PHE B O 1
ATOM 756 N N . GLN B 1 5 ? 4.137 -12.07 -8.539 1 78.44 5 GLN B N 1
ATOM 757 C CA . GLN B 1 5 ? 4.215 -13.211 -7.633 1 78.44 5 GLN B CA 1
ATOM 758 C C . GLN B 1 5 ? 5.156 -12.922 -6.469 1 78.44 5 GLN B C 1
ATOM 760 O O . GLN B 1 5 ? 6.16 -12.219 -6.633 1 78.44 5 GLN B O 1
ATOM 765 N N . LEU B 1 6 ? 4.766 -13.359 -5.234 1 87.31 6 LEU B N 1
ATOM 766 C CA . LEU B 1 6 ? 5.711 -13.312 -4.121 1 87.31 6 LEU B CA 1
ATOM 767 C C . LEU B 1 6 ? 6.953 -14.141 -4.426 1 87.31 6 LEU B C 1
ATOM 769 O O . LEU B 1 6 ? 6.855 -15.227 -5.004 1 87.31 6 LEU B O 1
ATOM 773 N N . GLU B 1 7 ? 8.008 -13.438 -4.031 1 85.94 7 GLU B N 1
ATOM 774 C CA . GLU B 1 7 ? 9.258 -14.07 -4.445 1 85.94 7 GLU B CA 1
ATOM 775 C C . GLU B 1 7 ? 9.789 -15.008 -3.365 1 85.94 7 GLU B C 1
ATOM 777 O O . GLU B 1 7 ? 9.898 -14.625 -2.199 1 85.94 7 GLU B O 1
ATOM 782 N N . GLY B 1 8 ? 10.086 -16.266 -3.85 1 86.25 8 GLY B N 1
ATOM 783 C CA . GLY B 1 8 ? 10.758 -17.234 -2.99 1 86.25 8 GLY B CA 1
ATOM 784 C C . GLY B 1 8 ? 9.867 -17.797 -1.901 1 86.25 8 GLY B C 1
ATOM 785 O O . GLY B 1 8 ? 8.641 -17.719 -2 1 86.25 8 GLY B O 1
ATOM 786 N N . ALA B 1 9 ? 10.547 -18.547 -0.941 1 88.31 9 ALA B N 1
ATOM 787 C CA . ALA B 1 9 ? 9.852 -19.109 0.216 1 88.31 9 ALA B CA 1
ATOM 788 C C . ALA B 1 9 ? 9.523 -18.016 1.23 1 88.31 9 ALA B C 1
ATOM 790 O O . ALA B 1 9 ? 10.242 -17.016 1.338 1 88.31 9 ALA B O 1
ATOM 791 N N . PRO B 1 10 ? 8.438 -18.266 1.897 1 91.38 10 PRO B N 1
ATOM 792 C CA . PRO B 1 10 ? 8.148 -17.312 2.975 1 91.38 10 PRO B CA 1
ATOM 793 C C . PRO B 1 10 ? 9.258 -17.234 4.016 1 91.38 10 PRO B C 1
ATOM 795 O O . PRO B 1 10 ? 9.883 -18.25 4.328 1 91.38 10 PRO B O 1
ATOM 798 N N . CYS B 1 11 ? 9.477 -16.047 4.477 1 93.62 11 CYS B N 1
ATOM 799 C CA . CYS B 1 11 ? 10.508 -15.852 5.484 1 93.62 11 CYS B CA 1
ATOM 800 C C . CYS B 1 11 ? 9.953 -16.047 6.887 1 93.62 11 CYS B C 1
ATOM 802 O O . CYS B 1 11 ? 10.688 -16.391 7.809 1 93.62 11 CYS B O 1
ATOM 804 N N . LEU B 1 12 ? 8.828 -15.727 7.113 1 89.31 12 LEU B N 1
ATOM 805 C CA . LEU B 1 12 ? 8.125 -15.859 8.383 1 89.31 12 LEU B CA 1
ATOM 806 C C . LEU B 1 12 ? 6.676 -16.281 8.164 1 89.31 12 LEU B C 1
ATOM 808 O O . LEU B 1 12 ? 6.051 -15.891 7.18 1 89.31 12 LEU B O 1
ATOM 812 N N . GLN B 1 13 ? 6.16 -17.234 9.078 1 91.19 13 GLN B N 1
ATOM 813 C CA . GLN B 1 13 ? 4.758 -17.656 9.055 1 91.19 13 GLN B CA 1
ATOM 814 C C . GLN B 1 13 ? 4.105 -17.469 10.422 1 91.19 13 GLN B C 1
ATOM 816 O O . GLN B 1 13 ? 4.707 -17.781 11.445 1 91.19 13 GLN B O 1
ATOM 821 N N . HIS B 1 14 ? 2.984 -16.828 10.391 1 93.62 14 HIS B N 1
ATOM 822 C CA . HIS B 1 14 ? 2.148 -16.719 11.586 1 93.62 14 HIS B CA 1
ATOM 823 C C . HIS B 1 14 ? 0.711 -17.141 11.289 1 93.62 14 HIS B C 1
ATOM 825 O O . HIS B 1 14 ? -0.061 -16.359 10.727 1 93.62 14 HIS B O 1
ATOM 831 N N . ILE B 1 15 ? 0.412 -18.422 11.742 1 92.62 15 ILE B N 1
ATOM 832 C CA . ILE B 1 15 ? -0.905 -19 11.508 1 92.62 15 ILE B CA 1
ATOM 833 C C . ILE B 1 15 ? -1.167 -19.109 10.008 1 92.62 15 ILE B C 1
ATOM 835 O O . ILE B 1 15 ? -0.562 -19.938 9.32 1 92.62 15 ILE B O 1
ATOM 839 N N . ASN B 1 16 ? -2.043 -18.094 9.586 1 95.81 16 ASN B N 1
ATOM 840 C CA . ASN B 1 16 ? -2.438 -18.172 8.18 1 95.81 16 ASN B CA 1
ATOM 841 C C . ASN B 1 16 ? -1.719 -17.125 7.336 1 95.81 16 ASN B C 1
ATOM 843 O O . ASN B 1 16 ? -1.981 -17.016 6.137 1 95.81 16 ASN B O 1
ATOM 847 N N . TYR B 1 17 ? -0.802 -16.5 7.938 1 96.31 17 TYR B N 1
ATOM 848 C CA . TYR B 1 17 ? -0.11 -15.438 7.223 1 96.31 17 TYR B CA 1
ATOM 849 C C . TYR B 1 17 ? 1.312 -15.852 6.867 1 96.31 17 TYR B C 1
ATOM 851 O O . TYR B 1 17 ? 2.078 -16.281 7.734 1 96.31 17 TYR B O 1
ATOM 859 N N . MET B 1 18 ? 1.655 -15.711 5.516 1 96.81 18 MET B N 1
ATOM 860 C CA . MET B 1 18 ? 2.998 -15.969 5.008 1 96.81 18 MET B CA 1
ATOM 861 C C . MET B 1 18 ? 3.691 -14.664 4.613 1 96.81 18 MET B C 1
ATOM 863 O O . MET B 1 18 ? 3.17 -13.906 3.797 1 96.81 18 MET B O 1
ATOM 867 N N . PHE B 1 19 ? 4.891 -14.453 5.164 1 97.38 19 PHE B N 1
ATOM 868 C CA . PHE B 1 19 ? 5.605 -13.203 4.926 1 97.38 19 PHE B CA 1
ATOM 869 C C . PHE B 1 19 ? 6.77 -13.422 3.969 1 97.38 19 PHE B C 1
ATOM 871 O O . PHE B 1 19 ? 7.48 -14.422 4.062 1 97.38 19 PHE B O 1
ATOM 878 N N . TYR B 1 20 ? 6.902 -12.5 3.051 1 96.5 20 TYR B N 1
ATOM 879 C CA . TYR B 1 20 ? 7.891 -12.633 1.981 1 96.5 20 TYR B CA 1
ATOM 880 C C . TYR B 1 20 ? 8.82 -11.422 1.948 1 96.5 20 TYR B C 1
ATOM 882 O O . TYR B 1 20 ? 8.484 -10.359 2.486 1 96.5 20 TYR B O 1
ATOM 890 N N . LYS B 1 21 ? 9.93 -11.609 1.281 1 95.94 21 LYS B N 1
ATOM 891 C CA . LYS B 1 21 ? 10.93 -10.547 1.26 1 95.94 21 LYS B CA 1
ATOM 892 C C . LYS B 1 21 ? 10.836 -9.719 -0.02 1 95.94 21 LYS B C 1
ATOM 894 O O . LYS B 1 21 ? 11.406 -8.633 -0.111 1 95.94 21 LYS B O 1
ATOM 899 N N . ALA B 1 22 ? 10.078 -10.242 -0.994 1 95.19 22 ALA B N 1
ATOM 900 C CA . ALA B 1 22 ? 10.023 -9.547 -2.277 1 95.19 22 ALA B CA 1
ATOM 901 C C . ALA B 1 22 ? 8.891 -10.078 -3.145 1 95.19 22 ALA B C 1
ATOM 903 O O . ALA B 1 22 ? 8.297 -11.117 -2.834 1 95.19 22 ALA B O 1
ATOM 904 N N . PHE B 1 23 ? 8.508 -9.289 -4.121 1 89.5 23 PHE B N 1
ATOM 905 C CA . PHE B 1 23 ? 7.605 -9.828 -5.133 1 89.5 23 PHE B CA 1
ATOM 906 C C . PHE B 1 23 ? 8.18 -9.617 -6.531 1 89.5 23 PHE B C 1
ATOM 908 O O . PHE B 1 23 ? 8.891 -8.641 -6.773 1 89.5 23 PHE B O 1
ATOM 915 N N . LYS B 1 24 ? 7.891 -10.555 -7.281 1 87.94 24 LYS B N 1
ATOM 916 C CA . LYS B 1 24 ? 8.312 -10.562 -8.68 1 87.94 24 LYS B CA 1
ATOM 917 C C . LYS B 1 24 ? 7.215 -10 -9.586 1 87.94 24 LYS B C 1
ATOM 919 O O . LYS B 1 24 ? 6.031 -10.289 -9.383 1 87.94 24 LYS B O 1
ATOM 924 N N . TYR B 1 25 ? 7.625 -9.141 -10.461 1 82.44 25 TYR B N 1
ATOM 925 C CA . TYR B 1 25 ? 6.664 -8.602 -11.414 1 82.44 25 TYR B CA 1
ATOM 926 C C . TYR B 1 25 ? 7.281 -8.492 -12.805 1 82.44 25 TYR B C 1
ATOM 928 O O . TYR B 1 25 ? 8.508 -8.516 -12.945 1 82.44 25 TYR B O 1
ATOM 936 N N . LYS B 1 26 ? 6.398 -8.453 -13.75 1 78.94 26 LYS B N 1
ATOM 937 C CA . LYS B 1 26 ? 6.871 -8.305 -15.125 1 78.94 26 LYS B CA 1
ATOM 938 C C . LYS B 1 26 ? 6.762 -6.852 -15.586 1 78.94 26 LYS B C 1
ATOM 940 O O . LYS B 1 26 ? 5.719 -6.219 -15.414 1 78.94 26 LYS B O 1
ATOM 945 N N . SER B 1 27 ? 7.805 -6.316 -15.953 1 76.94 27 SER B N 1
ATOM 946 C CA . SER B 1 27 ? 7.863 -4.992 -16.562 1 76.94 27 SER B CA 1
ATOM 947 C C . SER B 1 27 ? 8.609 -5.023 -17.891 1 76.94 27 SER B C 1
ATOM 949 O O . SER B 1 27 ? 9.781 -5.414 -17.938 1 76.94 27 SER B O 1
ATOM 951 N N . ASN B 1 28 ? 7.93 -4.625 -18.984 1 79.56 28 ASN B N 1
ATOM 952 C CA . ASN B 1 28 ? 8.523 -4.652 -20.312 1 79.56 28 ASN B CA 1
ATOM 953 C C . ASN B 1 28 ? 9.117 -6.023 -20.625 1 79.56 28 ASN B C 1
ATOM 955 O O . ASN B 1 28 ? 10.258 -6.117 -21.094 1 79.56 28 ASN B O 1
ATOM 959 N N . GLU B 1 29 ? 8.586 -7.066 -20.266 1 79.69 29 GLU B N 1
ATOM 960 C CA . GLU B 1 29 ? 8.938 -8.445 -20.594 1 79.69 29 GLU B CA 1
ATOM 961 C C . GLU B 1 29 ? 10.094 -8.938 -19.734 1 79.69 29 GLU B C 1
ATOM 963 O O . GLU B 1 29 ? 10.648 -10.008 -19.984 1 79.69 29 GLU B O 1
ATOM 968 N N . LEU B 1 30 ? 10.492 -8.086 -18.891 1 83.62 30 LEU B N 1
ATOM 969 C CA . LEU B 1 30 ? 11.555 -8.508 -17.984 1 83.62 30 LEU B CA 1
ATOM 970 C C . LEU B 1 30 ? 10.992 -8.812 -16.594 1 83.62 30 LEU B C 1
ATOM 972 O O . LEU B 1 30 ? 10.062 -8.148 -16.125 1 83.62 30 LEU B O 1
ATOM 976 N N . ASN B 1 31 ? 11.57 -9.797 -16.016 1 84.31 31 ASN B N 1
ATOM 977 C CA . ASN B 1 31 ? 11.25 -10.109 -14.633 1 84.31 31 ASN B CA 1
ATOM 978 C C . ASN B 1 31 ? 12.016 -9.211 -13.664 1 84.31 31 ASN B C 1
ATOM 980 O O . ASN B 1 31 ? 13.242 -9.148 -13.703 1 84.31 31 ASN B O 1
ATOM 984 N N . LYS B 1 32 ? 11.242 -8.492 -12.961 1 85.69 32 LYS B N 1
ATOM 985 C CA . LYS B 1 32 ? 11.836 -7.602 -11.969 1 85.69 32 LYS B CA 1
ATOM 986 C C . LYS B 1 32 ? 11.383 -7.973 -10.555 1 85.69 32 LYS B C 1
ATOM 988 O O . LYS B 1 32 ? 10.414 -8.711 -10.383 1 85.69 32 LYS B O 1
ATOM 993 N N . ILE B 1 33 ? 12.195 -7.457 -9.617 1 91.25 33 ILE B N 1
ATOM 994 C CA . ILE B 1 33 ? 11.906 -7.758 -8.219 1 91.25 33 ILE B CA 1
ATOM 995 C C . ILE B 1 33 ? 11.742 -6.461 -7.43 1 91.25 33 ILE B C 1
ATOM 997 O O . ILE B 1 33 ? 12.508 -5.512 -7.617 1 91.25 33 ILE B O 1
ATOM 1001 N N . LEU B 1 34 ? 10.781 -6.34 -6.699 1 92.56 34 LEU B N 1
ATOM 1002 C CA . LEU B 1 34 ? 10.609 -5.293 -5.699 1 92.56 34 LEU B CA 1
ATOM 1003 C C . LEU B 1 34 ? 10.664 -5.867 -4.289 1 92.56 34 LEU B C 1
ATOM 1005 O O . LEU B 1 34 ? 9.758 -6.602 -3.881 1 92.56 34 LEU B O 1
ATOM 1009 N N . ALA B 1 35 ? 11.719 -5.527 -3.551 1 95.88 35 ALA B N 1
ATOM 1010 C CA . ALA B 1 35 ? 11.977 -6.133 -2.248 1 95.88 35 ALA B CA 1
ATOM 1011 C C . ALA B 1 35 ? 11.586 -5.191 -1.114 1 95.88 35 ALA B C 1
ATOM 1013 O O . ALA B 1 35 ? 11.445 -3.984 -1.323 1 95.88 35 ALA B O 1
ATOM 1014 N N . LEU B 1 36 ? 11.461 -5.812 0.074 1 96.62 36 LEU B N 1
ATOM 1015 C CA . LEU B 1 36 ? 11.305 -4.996 1.272 1 96.62 36 LEU B CA 1
ATOM 1016 C C . LEU B 1 36 ? 12.375 -3.918 1.339 1 96.62 36 LEU B C 1
ATOM 1018 O O . LEU B 1 36 ? 13.539 -4.176 1.022 1 96.62 36 LEU B O 1
ATOM 1022 N N . GLY B 1 37 ? 11.961 -2.74 1.662 1 97.06 37 GLY B N 1
ATOM 1023 C CA . GLY B 1 37 ? 12.914 -1.649 1.798 1 97.06 37 GLY B CA 1
ATOM 1024 C C . GLY B 1 37 ? 13.156 -0.907 0.499 1 97.06 37 GLY B C 1
ATOM 1025 O O . GLY B 1 37 ? 13.773 0.16 0.494 1 97.06 37 GLY B O 1
ATOM 1026 N N . ASP B 1 38 ? 12.664 -1.52 -0.627 1 95.94 38 ASP B N 1
ATOM 1027 C CA . ASP B 1 38 ? 12.812 -0.837 -1.908 1 95.94 38 ASP B CA 1
ATOM 1028 C C . ASP B 1 38 ? 11.836 0.33 -2.027 1 95.94 38 ASP B C 1
ATOM 1030 O O . ASP B 1 38 ? 10.68 0.226 -1.608 1 95.94 38 ASP B O 1
ATOM 1034 N N . PHE B 1 39 ? 12.367 1.432 -2.66 1 94.38 39 PHE B N 1
ATOM 1035 C CA . PHE B 1 39 ? 11.547 2.582 -3.02 1 94.38 39 PHE B CA 1
ATOM 1036 C C . PHE B 1 39 ? 11.055 2.471 -4.457 1 94.38 39 PHE B C 1
ATOM 1038 O O . PHE B 1 39 ? 11.789 2.018 -5.336 1 94.38 39 PHE B O 1
ATOM 1045 N N . PHE B 1 40 ? 9.875 2.822 -4.66 1 91.62 40 PHE B N 1
ATOM 1046 C CA . PHE B 1 40 ? 9.312 2.75 -6.004 1 91.62 40 PHE B CA 1
ATOM 1047 C C . PHE B 1 40 ? 8.273 3.844 -6.215 1 91.62 40 PHE B C 1
ATOM 1049 O O . PHE B 1 40 ? 7.723 4.379 -5.25 1 91.62 40 PHE B O 1
ATOM 1056 N N . PHE B 1 41 ? 8.078 4.195 -7.488 1 88.88 41 PHE B N 1
ATOM 1057 C CA . PHE B 1 41 ? 7.031 5.156 -7.809 1 88.88 41 PHE B CA 1
ATOM 1058 C C . PHE B 1 41 ? 5.656 4.5 -7.742 1 88.88 41 PHE B C 1
ATOM 1060 O O . PHE B 1 41 ? 5.453 3.416 -8.289 1 88.88 41 PHE B O 1
ATOM 1067 N N . LEU B 1 42 ? 4.859 5.121 -7.047 1 87.88 42 LEU B N 1
ATOM 1068 C CA . LEU B 1 42 ? 3.473 4.688 -6.891 1 87.88 42 LEU B CA 1
ATOM 1069 C C . LEU B 1 42 ? 2.512 5.734 -7.449 1 87.88 42 LEU B C 1
ATOM 1071 O O . LEU B 1 42 ? 2.594 6.91 -7.086 1 87.88 42 LEU B O 1
ATOM 1075 N N . LYS B 1 43 ? 1.817 5.352 -8.469 1 84.88 43 LYS B N 1
ATOM 1076 C CA . LYS B 1 43 ? 0.74 6.227 -8.922 1 84.88 43 LYS B CA 1
ATOM 1077 C C . LYS B 1 43 ? -0.611 5.758 -8.391 1 84.88 43 LYS B C 1
ATOM 1079 O O . LYS B 1 43 ? -1.033 4.629 -8.664 1 84.88 43 LYS B O 1
ATOM 1084 N N . ILE B 1 44 ? -1.103 6.512 -7.523 1 84.62 44 ILE B N 1
ATOM 1085 C CA . ILE B 1 44 ? -2.428 6.266 -6.965 1 84.62 44 ILE B CA 1
ATOM 1086 C C . ILE B 1 44 ? -3.461 7.129 -7.684 1 84.62 44 ILE B C 1
ATOM 1088 O O . ILE B 1 44 ? -3.492 8.352 -7.504 1 84.62 44 ILE B O 1
ATOM 1092 N N . LEU B 1 45 ? -4.152 6.434 -8.5 1 80.5 45 LEU B N 1
ATOM 1093 C CA . LEU B 1 45 ? -5.035 7.16 -9.406 1 80.5 45 LEU B CA 1
ATOM 1094 C C . LEU B 1 45 ? -4.238 8.109 -10.297 1 80.5 45 LEU B C 1
ATOM 1096 O O . LEU B 1 45 ? -3.455 7.66 -11.141 1 80.5 45 LEU B O 1
ATOM 1100 N N . GLN B 1 46 ? -4.227 9.367 -10.07 1 78.56 46 GLN B N 1
ATOM 1101 C CA . GLN B 1 46 ? -3.539 10.312 -10.945 1 78.56 46 GLN B CA 1
ATOM 1102 C C . GLN B 1 46 ? -2.393 11.008 -10.219 1 78.56 46 GLN B C 1
ATOM 1104 O O . GLN B 1 46 ? -1.688 11.828 -10.805 1 78.56 46 GLN B O 1
ATOM 1109 N N . GLU B 1 47 ? -2.225 10.625 -9.023 1 81 47 GLU B N 1
ATOM 1110 C CA . GLU B 1 47 ? -1.184 11.25 -8.211 1 81 47 GLU B CA 1
ATOM 1111 C C . GLU B 1 47 ? 0.003 10.305 -8.023 1 81 47 GLU B C 1
ATOM 1113 O O . GLU B 1 47 ? -0.178 9.102 -7.828 1 81 47 GLU B O 1
ATOM 1118 N N . ILE B 1 48 ? 1.132 10.961 -8.148 1 82.88 48 ILE B N 1
ATOM 1119 C CA . ILE B 1 48 ? 2.338 10.148 -8.023 1 82.88 48 ILE B CA 1
ATOM 1120 C C . ILE B 1 48 ? 2.969 10.375 -6.648 1 82.88 48 ILE B C 1
ATOM 1122 O O . ILE B 1 48 ? 3.047 11.516 -6.176 1 82.88 48 ILE B O 1
ATOM 1126 N N . CYS B 1 49 ? 3.32 9.273 -5.973 1 87.94 49 CYS B N 1
ATOM 1127 C CA . CYS B 1 49 ? 4.129 9.344 -4.758 1 87.94 49 CYS B CA 1
ATOM 1128 C C . CYS B 1 49 ? 5.207 8.266 -4.754 1 87.94 49 CYS B C 1
ATOM 1130 O O . CYS B 1 49 ? 5.281 7.453 -5.68 1 87.94 49 CYS B O 1
ATOM 1132 N N . ILE B 1 50 ? 6.078 8.43 -3.777 1 92.25 50 ILE B N 1
ATOM 1133 C CA . ILE B 1 50 ? 7.066 7.375 -3.58 1 92.25 50 ILE B CA 1
ATOM 1134 C C . ILE B 1 50 ? 6.609 6.441 -2.465 1 92.25 50 ILE B C 1
ATOM 1136 O O . ILE B 1 50 ? 6.176 6.895 -1.402 1 92.25 50 ILE B O 1
ATOM 1140 N N . GLY B 1 51 ? 6.645 5.176 -2.729 1 94.19 51 GLY B N 1
ATOM 1141 C CA . GLY B 1 51 ? 6.363 4.152 -1.735 1 94.19 51 GLY B CA 1
ATOM 1142 C C . GLY B 1 51 ? 7.59 3.34 -1.354 1 94.19 51 GLY B C 1
ATOM 1143 O O . GLY B 1 51 ? 8.492 3.146 -2.172 1 94.19 51 GLY B O 1
ATOM 1144 N N . GLU B 1 52 ? 7.586 2.971 -0.133 1 97 52 GLU B N 1
ATOM 1145 C CA . GLU B 1 52 ? 8.539 1.983 0.368 1 97 52 GLU B CA 1
ATOM 1146 C C . GLU B 1 52 ? 7.82 0.749 0.906 1 97 52 GLU B C 1
ATOM 1148 O O . GLU B 1 52 ? 6.922 0.862 1.744 1 97 52 GLU B O 1
ATOM 1153 N N . ILE B 1 53 ? 8.297 -0.455 0.483 1 97.31 53 ILE B N 1
ATOM 1154 C CA . ILE B 1 53 ? 7.645 -1.667 0.971 1 97.31 53 ILE B CA 1
ATOM 1155 C C . ILE B 1 53 ? 8.125 -1.977 2.387 1 97.31 53 ILE B C 1
ATOM 1157 O O . ILE B 1 53 ? 9.32 -2.18 2.611 1 97.31 53 ILE B O 1
ATOM 1161 N N . GLU B 1 54 ? 7.176 -2.023 3.301 1 97.75 54 GLU B N 1
ATOM 1162 C CA . GLU B 1 54 ? 7.508 -2.357 4.684 1 97.75 54 GLU B CA 1
ATOM 1163 C C . GLU B 1 54 ? 7.277 -3.84 4.961 1 97.75 54 GLU B C 1
ATOM 1165 O O . GLU B 1 54 ? 8.055 -4.469 5.684 1 97.75 54 GLU B O 1
ATOM 1170 N N . LEU B 1 55 ? 6.223 -4.355 4.547 1 97.56 55 LEU B N 1
ATOM 1171 C CA . LEU B 1 55 ? 5.844 -5.7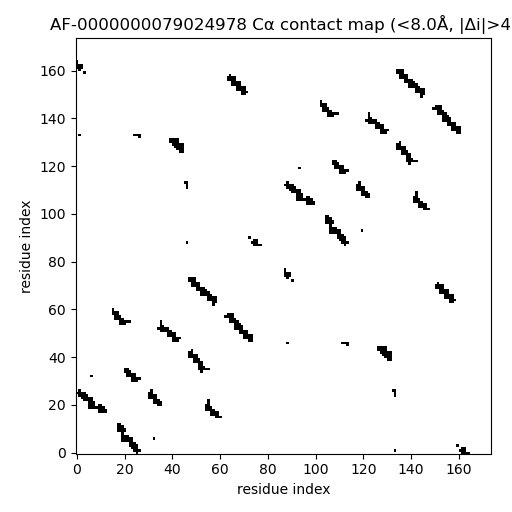54 4.738 1 97.56 55 LEU B CA 1
ATOM 1172 C C . LEU B 1 55 ? 5.074 -6.277 3.529 1 97.56 55 LEU B C 1
ATOM 1174 O O . LEU B 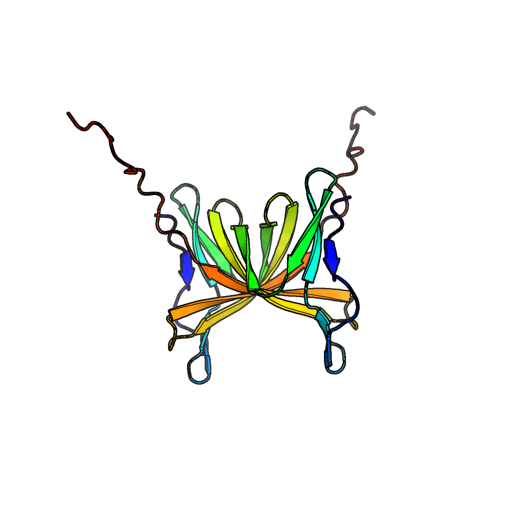1 55 ? 4.254 -5.562 2.953 1 97.56 55 LEU B O 1
ATOM 1178 N N . LEU B 1 56 ? 5.383 -7.469 3.145 1 96.69 56 LEU B N 1
ATOM 1179 C CA . LEU B 1 56 ? 4.676 -8.219 2.115 1 96.69 56 LEU B CA 1
ATOM 1180 C C . LEU B 1 56 ? 4.195 -9.562 2.658 1 96.69 56 LEU B C 1
ATOM 1182 O O . LEU B 1 56 ? 4.992 -10.352 3.164 1 96.69 56 LEU B O 1
ATOM 1186 N N . TRP B 1 57 ? 2.844 -9.797 2.582 1 96.44 57 TRP B N 1
ATOM 1187 C CA . TRP B 1 57 ? 2.396 -11.086 3.094 1 96.44 57 TRP B CA 1
ATOM 1188 C C . TRP B 1 57 ? 1.118 -11.539 2.395 1 96.44 57 TRP B C 1
ATOM 1190 O O . TRP B 1 57 ? 0.457 -10.742 1.724 1 96.44 57 TRP B O 1
ATOM 1200 N N . GLU B 1 58 ? 0.896 -12.828 2.492 1 95.81 58 GLU B N 1
ATOM 1201 C CA . GLU B 1 58 ? -0.304 -13.469 1.962 1 95.81 58 GLU B CA 1
ATOM 1202 C C . GLU B 1 58 ? -1.123 -14.109 3.076 1 95.81 58 GLU B C 1
ATOM 1204 O O . GLU B 1 58 ? -0.565 -14.719 3.996 1 95.81 58 GLU B O 1
ATOM 1209 N N . ASP B 1 59 ? -2.363 -13.836 3.064 1 96.19 59 ASP B N 1
ATOM 1210 C CA . ASP B 1 59 ? -3.273 -14.648 3.857 1 96.19 59 ASP B CA 1
ATOM 1211 C C . ASP B 1 59 ? -3.66 -15.93 3.111 1 96.19 59 ASP B C 1
ATOM 1213 O O . ASP B 1 59 ? -4.449 -15.883 2.166 1 96.19 59 ASP B O 1
ATOM 1217 N N . LYS B 1 60 ? -3.232 -17.047 3.541 1 93 60 LYS B N 1
ATOM 1218 C CA . LYS B 1 60 ? -3.424 -18.297 2.838 1 93 60 LYS B CA 1
ATOM 1219 C C . LYS B 1 60 ? -4.883 -18.75 2.889 1 93 60 LYS B C 1
ATOM 1221 O O . LYS B 1 60 ? -5.367 -19.406 1.972 1 93 60 LYS B O 1
ATOM 1226 N N . ALA B 1 61 ? -5.543 -18.375 3.975 1 95.12 61 ALA B N 1
ATOM 1227 C CA . ALA B 1 61 ? -6.941 -18.766 4.117 1 95.12 61 ALA B CA 1
ATOM 1228 C C . ALA B 1 61 ? -7.809 -18.109 3.051 1 95.12 61 ALA B C 1
ATOM 1230 O O . ALA B 1 61 ? -8.773 -18.703 2.566 1 95.12 61 ALA B O 1
ATOM 1231 N N . SER B 1 62 ? -7.48 -16.891 2.609 1 94.06 62 SER B N 1
ATOM 1232 C CA . SER B 1 62 ? -8.289 -16.141 1.653 1 94.06 62 SER B CA 1
ATOM 1233 C C . SER B 1 62 ? -7.562 -15.984 0.323 1 94.06 62 SER B C 1
ATOM 1235 O O . SER B 1 62 ? -8.117 -15.43 -0.629 1 94.06 62 SER B O 1
ATOM 1237 N N . ASN B 1 63 ? -6.414 -16.438 0.191 1 91.25 63 ASN B N 1
ATOM 1238 C CA . ASN B 1 63 ? -5.566 -16.266 -0.983 1 91.25 63 ASN B CA 1
ATOM 1239 C C . ASN B 1 63 ? -5.445 -14.789 -1.365 1 91.25 63 ASN B C 1
ATOM 1241 O O . ASN B 1 63 ? -5.551 -14.438 -2.543 1 91.25 63 ASN B O 1
ATOM 1245 N N . GLN B 1 64 ? -5.312 -13.961 -0.293 1 93.62 64 GLN B N 1
ATOM 1246 C CA . GLN B 1 64 ? -5.199 -12.523 -0.517 1 93.62 64 GLN B CA 1
ATOM 1247 C C . GLN B 1 64 ? -3.77 -12.039 -0.298 1 93.62 64 GLN B C 1
ATOM 1249 O O . GLN B 1 64 ? -3.105 -12.461 0.651 1 93.62 64 GLN B O 1
ATOM 1254 N N . LEU B 1 65 ? -3.355 -11.109 -1.233 1 94.31 65 LEU B N 1
ATOM 1255 C CA . LEU B 1 65 ? -2.031 -10.508 -1.13 1 94.31 65 LEU B CA 1
ATOM 1256 C C . LEU B 1 65 ? -2.109 -9.133 -0.474 1 94.31 65 LEU B C 1
ATOM 1258 O O . LEU B 1 65 ? -3.004 -8.336 -0.785 1 94.31 65 LEU B O 1
ATOM 1262 N N . PHE B 1 66 ? -1.174 -8.906 0.438 1 96.38 66 PHE B N 1
ATOM 1263 C CA . PHE B 1 66 ? -1.164 -7.652 1.187 1 96.38 66 PHE B CA 1
ATOM 1264 C C . PHE B 1 66 ? 0.218 -7.012 1.153 1 96.38 66 PHE B C 1
ATOM 1266 O O . PHE B 1 66 ? 1.229 -7.711 1.054 1 96.38 66 PHE B O 1
ATOM 1273 N N . ALA B 1 67 ? 0.152 -5.688 1.22 1 97.31 67 ALA B N 1
ATOM 1274 C CA . ALA B 1 67 ? 1.386 -4.926 1.387 1 97.31 67 ALA B CA 1
ATOM 1275 C C . ALA B 1 67 ? 1.187 -3.766 2.359 1 97.31 67 ALA B C 1
ATOM 1277 O O . ALA B 1 67 ? 0.139 -3.115 2.352 1 97.31 67 ALA B O 1
ATOM 1278 N N . SER B 1 68 ? 2.135 -3.605 3.207 1 98.06 68 SER B N 1
ATOM 1279 C CA . SER B 1 68 ? 2.258 -2.383 3.994 1 98.06 68 SER B CA 1
ATOM 1280 C C . SER B 1 68 ? 3.34 -1.47 3.43 1 98.06 68 SER B C 1
ATOM 1282 O O . SER B 1 68 ? 4.469 -1.904 3.201 1 98.06 68 SER B O 1
ATOM 1284 N N . LEU B 1 69 ? 2.938 -0.231 3.279 1 97.56 69 LEU B N 1
ATOM 1285 C CA . LEU B 1 69 ? 3.832 0.712 2.615 1 97.56 69 LEU B CA 1
ATOM 1286 C C . LEU B 1 69 ? 4.059 1.947 3.48 1 97.56 69 LEU B C 1
ATOM 1288 O O . LEU B 1 69 ? 3.143 2.406 4.168 1 97.56 69 LEU B O 1
ATOM 1292 N N . ARG B 1 70 ? 5.27 2.432 3.512 1 96.69 70 ARG B N 1
ATOM 1293 C CA . ARG B 1 70 ? 5.543 3.814 3.895 1 96.69 70 ARG B CA 1
ATOM 1294 C C . ARG B 1 70 ? 5.418 4.75 2.699 1 96.69 70 ARG B C 1
ATOM 1296 O O . ARG B 1 70 ? 5.969 4.48 1.631 1 96.69 70 ARG B O 1
ATOM 1303 N N . LEU B 1 71 ? 4.652 5.777 2.873 1 94 71 LEU B N 1
ATOM 1304 C CA . LEU B 1 71 ? 4.375 6.664 1.75 1 94 71 LEU B CA 1
ATOM 1305 C C . LEU B 1 71 ? 5.105 7.996 1.915 1 94 71 LEU B C 1
ATOM 1307 O O . LEU B 1 71 ? 5.121 8.57 3.008 1 94 71 LEU B O 1
ATOM 1311 N N . TYR B 1 72 ? 5.742 8.406 0.811 1 91.5 72 TYR B N 1
ATOM 1312 C CA . TYR B 1 72 ? 6.43 9.688 0.727 1 91.5 72 TYR B CA 1
ATOM 1313 C C . TYR B 1 72 ? 5.82 10.562 -0.36 1 91.5 72 TYR B C 1
ATOM 1315 O O . TYR B 1 72 ? 6.027 10.32 -1.551 1 91.5 72 TYR B O 1
ATOM 1323 N N . PHE B 1 73 ? 5.16 11.57 0.075 1 82.88 73 PHE B N 1
ATOM 1324 C CA . PHE B 1 73 ? 4.492 12.414 -0.91 1 82.88 73 PHE B CA 1
ATOM 1325 C C . PHE B 1 73 ? 5.406 13.539 -1.369 1 82.88 73 PHE B C 1
ATOM 1327 O O . PHE B 1 73 ? 6.121 14.133 -0.561 1 82.88 73 PHE B O 1
ATOM 1334 N N . ARG B 1 74 ? 5.676 13.461 -2.715 1 69 74 ARG B N 1
ATOM 1335 C CA . ARG B 1 74 ? 6.469 14.539 -3.297 1 69 74 ARG B CA 1
ATOM 1336 C C . ARG B 1 74 ? 5.742 15.875 -3.188 1 69 74 ARG B C 1
ATOM 1338 O O . ARG B 1 74 ? 4.539 15.961 -3.445 1 69 74 ARG B O 1
ATOM 1345 N N . PRO B 1 75 ? 6.57 16.75 -2.48 1 56.12 75 PRO B N 1
ATOM 1346 C CA . PRO B 1 75 ? 5.934 18.062 -2.541 1 56.12 75 PRO B CA 1
ATOM 1347 C C . PRO B 1 75 ? 5.434 18.422 -3.941 1 56.12 75 PRO B C 1
ATOM 1349 O O . PRO B 1 75 ? 5.871 17.812 -4.926 1 56.12 75 PRO B O 1
ATOM 1352 N N . GLU B 1 76 ? 4.5 19.188 -4.098 1 50.22 76 GLU B N 1
ATOM 1353 C CA . GLU B 1 76 ? 4.066 19.703 -5.395 1 50.22 76 GLU B CA 1
ATOM 1354 C C . GLU B 1 76 ? 5.254 19.938 -6.32 1 50.22 76 GLU B C 1
ATOM 1356 O O . GLU B 1 76 ? 6.32 20.375 -5.867 1 50.22 76 GLU B O 1
ATOM 1361 N N . GLN B 1 77 ? 5.465 19.156 -7.418 1 45.19 77 GLN B N 1
ATOM 1362 C CA . GLN B 1 77 ? 6.086 19.812 -8.562 1 45.19 77 GLN B CA 1
ATOM 1363 C C . GLN B 1 77 ? 5.75 21.312 -8.578 1 45.19 77 GLN B C 1
ATOM 1365 O O . GLN B 1 77 ? 4.617 21.688 -8.875 1 45.19 77 GLN B O 1
ATOM 1370 N N . THR B 1 78 ? 6.105 22.172 -7.629 1 38.41 78 THR B N 1
ATOM 1371 C CA . THR B 1 78 ? 6.113 23.547 -8.117 1 38.41 78 THR B CA 1
ATOM 1372 C C . THR B 1 78 ? 6.727 23.625 -9.516 1 38.41 78 THR B C 1
ATOM 1374 O O . THR B 1 78 ? 7.695 22.922 -9.812 1 38.41 78 THR B O 1
ATOM 1377 N N . PRO B 1 79 ? 5.977 23.781 -10.5 1 36.62 79 PRO B N 1
ATOM 1378 C CA . PRO B 1 79 ? 6.566 24.156 -11.789 1 36.62 79 PRO B CA 1
ATOM 1379 C C . PRO B 1 79 ? 7.863 24.953 -11.641 1 36.62 79 PRO B C 1
ATOM 1381 O O . PRO B 1 79 ? 8.523 25.25 -12.633 1 36.62 79 PRO B O 1
ATOM 1384 N N . ASP B 1 80 ? 8.086 25.531 -10.484 1 35.44 80 ASP B N 1
ATOM 1385 C CA . ASP B 1 80 ? 9.266 26.391 -10.633 1 35.44 80 ASP B CA 1
ATOM 1386 C C . ASP B 1 80 ? 10.531 25.547 -10.734 1 35.44 80 ASP B C 1
ATOM 1388 O O . ASP B 1 80 ? 11.398 25.609 -9.859 1 35.44 80 ASP B O 1
ATOM 1392 N N . GLY B 1 81 ? 10.727 24.344 -10.844 1 34.59 81 GLY B N 1
ATOM 1393 C CA . GLY B 1 81 ? 12 24.094 -11.516 1 34.59 81 GLY B CA 1
ATOM 1394 C C . GLY B 1 81 ? 12.336 25.141 -12.562 1 34.59 81 GLY B C 1
ATOM 1395 O O . GLY B 1 81 ? 11.719 25.172 -13.625 1 34.59 81 GLY B O 1
ATOM 1396 N N . ARG B 1 82 ? 12.641 26.359 -12.227 1 35.09 82 ARG B N 1
ATOM 1397 C CA . ARG B 1 82 ? 13.203 27.656 -12.594 1 35.09 82 ARG B CA 1
ATOM 1398 C C . ARG B 1 82 ? 14.18 27.516 -13.758 1 35.09 82 ARG B C 1
ATOM 1400 O O . ARG B 1 82 ? 14.719 26.438 -14 1 35.09 82 ARG B O 1
ATOM 1407 N N . SER B 1 83 ? 14.297 28.625 -14.602 1 34.06 83 SER B N 1
ATOM 1408 C CA . SER B 1 83 ? 15.125 29.328 -15.57 1 34.06 83 SER B CA 1
ATOM 1409 C C . SER B 1 83 ? 16.609 29.203 -15.234 1 34.06 83 SER B C 1
ATOM 1411 O O . SER B 1 83 ? 17.062 29.703 -14.211 1 34.06 83 SER B O 1
ATOM 1413 N N . ASP B 1 84 ? 17.141 28.109 -15.125 1 31.12 84 ASP B N 1
ATOM 1414 C CA . ASP B 1 84 ? 18.562 28.281 -15.398 1 31.12 84 ASP B CA 1
ATOM 1415 C C . ASP B 1 84 ? 18.797 29.453 -16.328 1 31.12 84 ASP B C 1
ATOM 1417 O O . ASP B 1 84 ? 19.781 29.5 -17.062 1 31.12 84 ASP B O 1
ATOM 1421 N N . ASP B 1 85 ? 17.844 30.438 -16.5 1 29.94 85 ASP B N 1
ATOM 1422 C CA . ASP B 1 85 ? 18.438 31.562 -17.203 1 29.94 85 ASP B CA 1
ATOM 1423 C C . ASP B 1 85 ? 19.547 32.188 -16.391 1 29.94 85 ASP B C 1
ATOM 1425 O O . ASP B 1 85 ? 19.297 32.969 -15.469 1 29.94 85 ASP B O 1
ATOM 1429 N N . SER B 1 86 ? 20.469 31.609 -15.727 1 29.77 86 SER B N 1
ATOM 1430 C CA . SER B 1 86 ? 21.578 32.531 -15.578 1 29.77 86 SER B CA 1
ATOM 1431 C C . SER B 1 86 ? 21.859 33.281 -16.875 1 29.77 86 SER B C 1
ATOM 1433 O O . SER B 1 86 ? 22.156 32.656 -17.906 1 29.77 86 SER B O 1
ATOM 1435 N N . GLY B 1 87 ? 21.141 34.469 -17.031 1 23.69 87 GLY B N 1
ATOM 1436 C CA . GLY B 1 87 ? 21.859 35.656 -17.422 1 23.69 87 GLY B CA 1
ATOM 1437 C C . GLY B 1 87 ? 22.969 36.031 -16.453 1 23.69 87 GLY B C 1
ATOM 1438 O O . GLY B 1 87 ? 22.969 35.625 -15.297 1 23.69 87 GLY B O 1
#

Sequence (174 aa):
MSFFQLEGAPCLQHINYMFYKAFKYKSNELNKILALGDFFFLKILQEICIGEIELLWEDKASNQLFASLRLYFRPEQTPDGRSDDSGMSFFQLEGAPCLQHINYMFYKAFKYKSNELNKILALGDFFFLKILQEICIGEIELLWEDKASNQLFASLRLYFRPEQTPDGRSDDSG

Secondary structure (DSSP, 8-state):
---EEE-SS-SEEETTEEEESEEEEEETTEEEEEETT-EEEEEETTEEEEEEEEEEEEETTTTEEEEEEEEEEPP---S-S--GGG-/---EEE-SS-SEEETTEEEESEEEEEETTEEEEEETT-EEEEEETTEEEEEEEEEEEEETTTTEEEEEEEEEE-----S--------

Foldseek 3Di:
DQDWAADDAFPDDDDQKGWGFWIWTDDPNDIDIDGAQDWDWDDDPNFIWIKGWHTWMARNVVRDTDTDIDIGHDDDVPVPDDPVVPD/DQDWAADDAFPDDDDQKGWGFWIWTDDPNDIDIDGAQDWDWDDDPNFIWIKGWHTWMARNVVRDTDTDIDIGHDDPVPVPPDPPPPD